Protein AF-A0AAN8CD49-F1 (afdb_monomer_lite)

pLDDT: mean 83.78, std 12.05, range [43.19, 96.75]

Sequence (93 aa):
MSAEDSHWLDWVTKQFESIAGDDKEIDIDEFKTALKVKESFFAERFFALFDSDGSGSISLTELLEALQLLIHGSESDKLHFLFQVYDVDGIKL

Organism: NCBI:txid159716

InterPro domains:
  IPR002048 EF-hand domain [PF13405] (44-69)
  IPR002048 EF-hand domain [PS50222] (38-73)
  IPR011992 EF-hand domain pair [SSF47473] (7-90)
  IPR018247 EF-Hand 1, calcium-binding site [PS00018] (51-63)

Foldseek 3Di:
DDPVVVVVLVVLQVLQCVQCPPVQWHALVSQCVSVVHDDDLLSVQVQCQLPVVVPRTHHPVSVVVVVCCCPVNDPVSVVVSVVSSVPPPVPDD

Secondary structure (DSSP, 8-state):
--HHHHHHHHHHHHHHHHHHTTTT-B-HHHHHHHTT-SS-HHHHHHHHHH-SS-SSSB-HHHHHHHHHHHHH--HHHHHHHHHHHH--S----

Structure (mmCIF, N/CA/C/O backbone):
data_AF-A0AAN8CD49-F1
#
_entry.id   AF-A0AAN8CD49-F1
#
loop_
_atom_site.group_PDB
_atom_site.id
_atom_site.type_symbol
_atom_site.label_atom_id
_atom_site.label_alt_id
_atom_site.label_comp_id
_atom_site.label_asym_id
_atom_site.label_entity_id
_atom_site.label_seq_id
_atom_site.pdbx_PDB_ins_code
_atom_site.Cartn_x
_atom_site.Cartn_y
_atom_site.Cartn_z
_atom_site.occupancy
_atom_site.B_iso_or_equiv
_atom_site.auth_seq_id
_atom_site.auth_comp_id
_atom_site.auth_asym_id
_atom_site.auth_atom_id
_atom_site.pdbx_PDB_model_num
ATOM 1 N N . MET A 1 1 ? 17.819 4.086 -11.812 1.00 58.22 1 MET A N 1
ATOM 2 C CA . MET A 1 1 ? 16.516 3.612 -12.308 1.00 58.22 1 MET A CA 1
ATOM 3 C C . MET A 1 1 ? 16.675 3.199 -13.752 1.00 58.22 1 MET A C 1
ATOM 5 O O . MET A 1 1 ? 17.194 3.979 -14.547 1.00 58.22 1 MET A O 1
ATOM 9 N N . SER A 1 2 ? 16.335 1.951 -14.043 1.00 75.19 2 SER A N 1
ATOM 10 C CA . SER A 1 2 ? 16.288 1.386 -15.388 1.00 75.19 2 SER A CA 1
ATOM 11 C C . SER A 1 2 ? 15.069 1.928 -16.159 1.00 75.19 2 SER A C 1
ATOM 13 O O . SER A 1 2 ? 14.172 2.539 -15.576 1.00 75.19 2 SER A O 1
ATOM 15 N N . ALA A 1 3 ? 15.018 1.719 -17.477 1.00 72.31 3 ALA A N 1
ATOM 16 C CA . ALA A 1 3 ? 13.836 2.070 -18.272 1.00 72.31 3 ALA A CA 1
ATOM 17 C C . ALA A 1 3 ? 12.596 1.235 -17.886 1.00 72.31 3 ALA A C 1
ATOM 19 O O . ALA A 1 3 ? 11.472 1.721 -18.006 1.00 72.31 3 ALA A O 1
ATOM 20 N N . GLU A 1 4 ? 12.796 0.011 -17.386 1.00 73.94 4 GLU A N 1
ATOM 21 C CA . GLU A 1 4 ? 11.723 -0.856 -16.885 1.00 73.94 4 GLU A CA 1
ATOM 22 C C . GLU A 1 4 ? 11.112 -0.293 -15.594 1.00 73.94 4 GLU A C 1
ATOM 24 O O . GLU A 1 4 ? 9.887 -0.253 -15.473 1.00 73.94 4 GLU A O 1
ATOM 29 N N . ASP A 1 5 ? 11.936 0.262 -14.695 1.00 78.31 5 ASP A N 1
ATOM 30 C CA . ASP A 1 5 ? 11.471 0.887 -13.446 1.00 78.31 5 ASP A CA 1
ATOM 31 C C . ASP A 1 5 ? 10.517 2.056 -13.735 1.00 78.31 5 ASP A C 1
ATOM 33 O O . ASP A 1 5 ? 9.517 2.244 -13.047 1.00 78.31 5 ASP A O 1
ATOM 37 N N . SER A 1 6 ? 10.799 2.838 -14.785 1.00 82.19 6 SER A N 1
ATOM 38 C CA . SER A 1 6 ? 9.967 3.987 -15.157 1.00 82.19 6 SER A CA 1
ATOM 39 C C . SER A 1 6 ? 8.585 3.568 -15.656 1.00 82.19 6 SER A C 1
ATOM 41 O O . SER A 1 6 ? 7.604 4.254 -15.379 1.00 82.19 6 SER A O 1
ATOM 43 N N . HIS A 1 7 ? 8.499 2.468 -16.404 1.00 86.69 7 HIS A N 1
ATOM 44 C CA . HIS A 1 7 ? 7.231 1.981 -16.944 1.00 86.69 7 HIS A CA 1
ATOM 45 C C . HIS A 1 7 ? 6.404 1.260 -15.871 1.00 86.69 7 HIS A C 1
ATOM 47 O O . HIS A 1 7 ? 5.175 1.335 -15.874 1.00 86.69 7 HIS A O 1
ATOM 53 N N . TRP A 1 8 ? 7.080 0.595 -14.930 1.00 85.62 8 TRP A N 1
ATOM 54 C CA . TRP A 1 8 ? 6.464 0.030 -13.734 1.00 85.62 8 TRP A CA 1
ATOM 55 C C . TRP A 1 8 ? 5.834 1.116 -12.851 1.00 85.62 8 TRP A C 1
ATOM 57 O O . TRP A 1 8 ? 4.665 1.000 -12.496 1.00 85.62 8 TRP A O 1
ATOM 67 N N . LEU A 1 9 ? 6.565 2.194 -12.545 1.00 86.50 9 LEU A N 1
ATOM 68 C CA . LEU A 1 9 ? 6.065 3.286 -11.699 1.00 86.50 9 LEU A CA 1
ATOM 69 C C . LEU A 1 9 ? 4.854 4.006 -12.306 1.00 86.50 9 LEU A C 1
ATOM 71 O O . LEU A 1 9 ? 3.902 4.312 -11.588 1.00 86.50 9 LEU A O 1
ATOM 75 N N . ASP A 1 10 ? 4.865 4.242 -13.621 1.00 90.56 10 ASP A N 1
ATOM 76 C CA . ASP A 1 10 ? 3.719 4.819 -14.335 1.00 90.56 10 ASP A CA 1
ATOM 77 C C . ASP A 1 10 ? 2.494 3.896 -14.257 1.00 90.56 10 ASP A C 1
ATOM 79 O O . ASP A 1 10 ? 1.380 4.348 -13.989 1.00 90.56 10 ASP A O 1
ATOM 83 N N . TRP A 1 11 ? 2.701 2.587 -14.425 1.00 90.50 11 TRP A N 1
ATOM 84 C CA . TRP A 1 11 ? 1.626 1.610 -14.295 1.00 90.50 11 TRP A CA 1
ATOM 85 C C . TRP A 1 11 ? 1.061 1.558 -12.868 1.00 90.50 11 TRP A C 1
ATOM 87 O O . TRP A 1 11 ? -0.157 1.639 -12.711 1.00 90.50 11 TRP 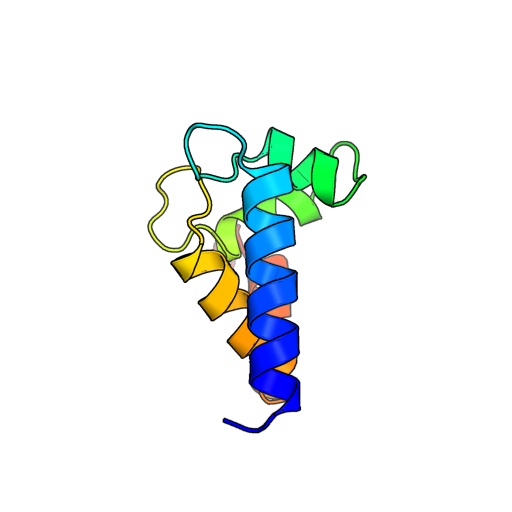A O 1
ATOM 97 N N . VAL A 1 12 ? 1.914 1.484 -11.836 1.00 90.19 12 VAL A N 1
ATOM 98 C CA . VAL A 1 12 ? 1.476 1.447 -10.427 1.00 90.19 12 VAL A CA 1
ATOM 99 C C . VAL A 1 12 ? 0.692 2.702 -10.066 1.00 90.19 12 VAL A C 1
ATOM 101 O O . VAL A 1 12 ? -0.391 2.593 -9.501 1.00 90.19 12 VAL A O 1
ATOM 104 N N . THR A 1 13 ? 1.191 3.880 -10.445 1.00 91.25 13 THR A N 1
ATOM 105 C CA . THR A 1 13 ? 0.509 5.154 -10.171 1.00 91.25 13 THR A CA 1
ATOM 106 C C . THR A 1 13 ? -0.886 5.183 -10.797 1.00 91.25 13 THR A C 1
ATOM 108 O O . THR A 1 13 ? -1.855 5.526 -10.130 1.00 91.25 13 THR A O 1
ATOM 111 N N . LYS A 1 14 ? -1.029 4.733 -12.050 1.00 92.19 14 LYS A N 1
ATOM 112 C CA . LYS A 1 14 ? -2.342 4.660 -12.714 1.00 92.19 14 LYS A CA 1
ATOM 113 C C . LYS A 1 14 ? -3.291 3.661 -12.059 1.00 92.19 14 LYS A C 1
ATOM 115 O O . LYS A 1 14 ? -4.499 3.881 -12.055 1.00 92.19 14 LYS A O 1
ATOM 120 N N . GLN A 1 15 ? -2.776 2.536 -11.559 1.00 92.56 15 GLN A N 1
ATOM 121 C CA . GLN A 1 15 ? -3.604 1.588 -10.812 1.00 92.56 15 GLN A CA 1
ATOM 122 C C . GLN A 1 15 ? -4.056 2.178 -9.479 1.00 92.56 15 GLN A C 1
ATOM 124 O O . GLN A 1 15 ? -5.229 2.046 -9.152 1.00 92.56 15 GLN A O 1
ATOM 129 N N . PHE A 1 16 ? -3.164 2.867 -8.764 1.00 93.62 16 PHE A N 1
ATOM 130 C CA . PHE A 1 16 ? -3.498 3.573 -7.530 1.00 93.62 16 PHE A CA 1
ATOM 131 C C . PHE A 1 16 ? -4.627 4.581 -7.756 1.00 93.62 16 PHE A C 1
ATOM 133 O O . PHE A 1 16 ? -5.662 4.483 -7.110 1.00 93.62 16 PHE A O 1
ATOM 140 N N . GLU A 1 17 ? -4.484 5.473 -8.740 1.00 93.75 17 GLU A N 1
ATOM 141 C CA . GLU A 1 17 ? -5.508 6.477 -9.067 1.00 93.75 17 GLU A CA 1
ATOM 142 C C . GLU A 1 17 ? -6.858 5.846 -9.438 1.00 93.75 17 GLU A C 1
ATOM 144 O O . GLU A 1 17 ? -7.912 6.390 -9.125 1.00 93.75 17 GLU A O 1
ATOM 149 N N . SER A 1 18 ? -6.847 4.678 -10.088 1.00 93.88 18 SER A N 1
ATOM 150 C CA . SER A 1 18 ? -8.081 3.962 -10.422 1.00 93.88 18 SER A CA 1
ATOM 151 C C . SER A 1 18 ? -8.784 3.350 -9.208 1.00 93.88 18 SER A C 1
ATOM 153 O O . SER A 1 18 ? -9.972 3.047 -9.322 1.00 93.88 18 SER A O 1
ATOM 155 N N . ILE A 1 19 ? -8.061 3.083 -8.118 1.00 93.00 19 ILE A N 1
ATOM 156 C CA . ILE A 1 19 ? -8.596 2.449 -6.907 1.00 93.00 19 ILE A CA 1
ATOM 157 C C . ILE A 1 19 ? -9.017 3.518 -5.899 1.00 93.00 19 ILE A C 1
ATOM 159 O O . ILE A 1 19 ? -10.135 3.440 -5.417 1.00 93.00 19 ILE A O 1
ATOM 163 N N . ALA A 1 20 ? -8.152 4.506 -5.657 1.00 93.19 20 ALA A N 1
ATOM 164 C CA . ALA A 1 20 ? -8.327 5.576 -4.674 1.00 93.19 20 ALA A CA 1
ATOM 165 C C . ALA A 1 20 ? -9.393 6.621 -5.055 1.00 93.19 20 ALA A C 1
ATOM 167 O O . ALA A 1 20 ? -9.806 7.445 -4.254 1.00 93.19 20 ALA A O 1
ATOM 168 N N . GLY A 1 21 ? -9.796 6.690 -6.327 1.00 89.94 21 GLY A N 1
ATOM 169 C CA . GLY A 1 21 ? -10.797 7.667 -6.756 1.00 89.94 21 GLY A CA 1
ATOM 170 C C . GLY A 1 21 ? -10.382 9.128 -6.505 1.00 89.94 21 GLY A C 1
ATOM 171 O O . GLY A 1 21 ? -9.283 9.549 -6.875 1.00 89.94 21 GLY A O 1
ATOM 172 N N . ASP A 1 22 ? -11.297 9.931 -5.952 1.00 89.94 22 ASP A N 1
ATOM 173 C CA . ASP A 1 22 ? -11.157 11.393 -5.873 1.00 89.94 22 ASP A CA 1
ATOM 174 C C . ASP A 1 22 ? -10.346 11.886 -4.660 1.00 89.94 22 ASP A C 1
ATOM 176 O O . ASP A 1 22 ? -9.748 12.966 -4.733 1.00 89.94 22 ASP A O 1
ATOM 180 N N . ASP A 1 23 ? -10.331 11.141 -3.550 1.00 91.81 23 ASP A N 1
ATOM 181 C CA . ASP A 1 23 ? -9.634 11.544 -2.318 1.00 91.81 23 ASP A CA 1
ATOM 182 C C . ASP A 1 23 ? -8.138 11.191 -2.333 1.00 91.81 23 ASP A C 1
ATOM 184 O O . ASP A 1 23 ? -7.365 11.802 -1.593 1.00 91.81 23 ASP A O 1
ATOM 188 N N . LYS A 1 24 ? -7.727 10.337 -3.282 1.00 93.38 24 LYS A N 1
ATOM 189 C CA . LYS A 1 24 ? -6.342 9.903 -3.517 1.00 93.38 24 LYS A CA 1
ATOM 190 C C . LYS A 1 24 ? -5.745 9.131 -2.349 1.00 93.38 24 LYS A C 1
ATOM 192 O O . LYS A 1 24 ? -4.525 9.129 -2.190 1.00 93.38 24 LYS A O 1
ATOM 197 N N . GLU A 1 25 ? -6.593 8.459 -1.597 1.00 96.19 25 GLU A N 1
ATOM 198 C CA . GLU A 1 25 ? -6.232 7.526 -0.547 1.00 96.19 25 GLU A CA 1
ATOM 199 C C . GLU A 1 25 ? -6.914 6.189 -0.850 1.00 96.19 25 GLU A C 1
ATOM 201 O O . GLU A 1 25 ? -7.958 6.168 -1.483 1.00 96.19 25 GLU A O 1
ATOM 206 N N . ILE A 1 26 ? -6.312 5.060 -0.471 1.00 96.12 26 ILE A N 1
ATOM 207 C CA . ILE A 1 26 ? -6.981 3.756 -0.597 1.00 96.12 26 ILE A CA 1
ATOM 208 C C . ILE A 1 26 ? -7.481 3.335 0.777 1.00 96.12 26 ILE A C 1
ATOM 210 O O . ILE A 1 26 ? -6.673 3.018 1.653 1.00 96.12 26 ILE A O 1
ATOM 214 N N . ASP A 1 27 ? -8.796 3.273 0.959 1.00 95.31 27 ASP A N 1
ATOM 215 C CA . ASP A 1 27 ? -9.386 2.726 2.178 1.00 95.31 27 ASP A CA 1
ATOM 216 C C . ASP A 1 27 ? -9.419 1.181 2.179 1.00 95.31 27 ASP A C 1
ATOM 218 O O . ASP A 1 27 ? -9.086 0.498 1.202 1.00 95.31 27 ASP A O 1
ATOM 222 N N . ILE A 1 28 ? -9.790 0.586 3.316 1.00 91.88 28 ILE A N 1
ATOM 223 C CA . ILE A 1 28 ? -9.805 -0.876 3.470 1.00 91.88 28 ILE A CA 1
ATOM 224 C C . ILE A 1 28 ? -10.805 -1.572 2.531 1.00 91.88 28 ILE A C 1
ATOM 226 O O . ILE A 1 28 ? -10.564 -2.709 2.105 1.00 91.88 28 ILE A O 1
ATOM 230 N N . ASP A 1 29 ? -11.922 -0.928 2.204 1.00 91.81 29 ASP A N 1
ATOM 231 C CA . ASP A 1 29 ? -12.965 -1.489 1.350 1.00 91.81 29 ASP A CA 1
ATOM 232 C C . ASP A 1 29 ? -12.544 -1.426 -0.124 1.00 91.81 29 ASP A C 1
ATOM 234 O O . ASP A 1 29 ? -12.709 -2.405 -0.867 1.00 91.81 29 ASP A O 1
ATOM 238 N N . GLU A 1 30 ? -11.913 -0.330 -0.534 1.00 93.56 30 GLU A N 1
ATOM 239 C CA . GLU A 1 30 ? -11.261 -0.163 -1.831 1.00 93.56 30 GLU A CA 1
ATOM 240 C C . GLU A 1 30 ? -10.120 -1.165 -2.007 1.00 93.56 30 GLU A C 1
ATOM 242 O O . GLU A 1 30 ? -10.058 -1.864 -3.024 1.00 93.56 30 GLU A O 1
ATOM 247 N N . PHE A 1 31 ? -9.278 -1.340 -0.986 1.00 91.62 31 PHE A N 1
ATOM 248 C CA . PHE A 1 31 ? -8.194 -2.322 -0.982 1.00 91.62 31 PHE A CA 1
ATOM 249 C C . PHE A 1 31 ? -8.712 -3.759 -1.148 1.00 91.62 31 PHE A C 1
ATOM 251 O O . PHE A 1 31 ? -8.249 -4.513 -2.014 1.00 91.62 31 PHE A O 1
ATOM 258 N N . LYS A 1 32 ? -9.725 -4.152 -0.360 1.00 89.75 32 LYS A N 1
ATOM 259 C CA . LYS A 1 32 ? -10.379 -5.472 -0.462 1.00 89.75 32 LYS A CA 1
ATOM 260 C C . LYS A 1 32 ? -10.999 -5.680 -1.848 1.00 89.75 32 LYS A C 1
ATOM 262 O O . LYS A 1 32 ? -10.87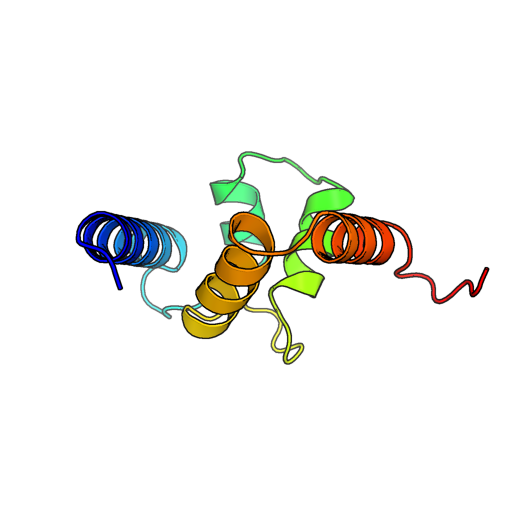2 -6.764 -2.431 1.00 89.75 32 LYS A O 1
ATOM 267 N N . THR A 1 33 ? -11.626 -4.640 -2.397 1.00 89.00 33 THR A N 1
ATOM 268 C CA . THR A 1 33 ? -12.237 -4.656 -3.732 1.00 89.00 33 THR A CA 1
ATOM 269 C C . THR A 1 33 ? -11.187 -4.819 -4.830 1.00 89.00 33 THR A C 1
ATOM 271 O O . THR A 1 33 ? -11.344 -5.686 -5.696 1.00 89.00 33 THR A O 1
ATOM 274 N N . ALA A 1 34 ? -10.090 -4.063 -4.765 1.00 87.31 34 ALA A N 1
ATOM 275 C CA . ALA A 1 34 ? -8.981 -4.128 -5.712 1.00 87.31 34 ALA A CA 1
ATOM 276 C C . ALA A 1 34 ? -8.339 -5.523 -5.749 1.00 87.31 34 ALA A C 1
ATOM 278 O O . ALA A 1 34 ? -8.088 -6.074 -6.824 1.00 87.31 34 ALA A O 1
ATOM 279 N N . LEU A 1 35 ? -8.158 -6.144 -4.581 1.00 83.12 35 LEU A N 1
ATOM 280 C CA . LEU A 1 35 ? -7.633 -7.506 -4.459 1.00 83.12 35 LEU A CA 1
ATOM 281 C C . LEU A 1 35 ? -8.666 -8.599 -4.776 1.00 83.12 35 LEU A C 1
ATOM 283 O O . LEU A 1 35 ? -8.310 -9.777 -4.843 1.00 83.12 35 LEU A O 1
ATOM 287 N N . LYS A 1 36 ? -9.938 -8.237 -4.992 1.00 83.56 36 LYS A N 1
ATOM 288 C CA . LYS A 1 36 ? -11.063 -9.168 -5.198 1.00 83.56 36 LYS A CA 1
ATOM 289 C C . LYS A 1 36 ? -11.180 -10.212 -4.085 1.00 83.56 36 LYS A C 1
ATOM 291 O O . LYS A 1 36 ? -11.592 -11.349 -4.326 1.00 83.56 36 LYS A O 1
ATOM 296 N N . VAL A 1 37 ? -10.836 -9.828 -2.861 1.00 76.62 37 VAL A N 1
ATOM 297 C CA . VAL A 1 37 ? -10.935 -10.683 -1.678 1.00 76.62 37 VAL A CA 1
ATOM 298 C C . VAL A 1 37 ? -12.147 -10.251 -0.862 1.00 76.62 37 VAL A C 1
ATOM 300 O O . VAL A 1 37 ? -12.269 -9.098 -0.467 1.00 76.62 37 VAL A O 1
ATOM 303 N N . LYS A 1 38 ? -13.076 -11.177 -0.607 1.00 60.00 38 LYS A N 1
ATOM 304 C CA . LYS A 1 38 ? -14.160 -10.947 0.357 1.00 60.00 38 LYS A CA 1
ATOM 305 C C . LYS A 1 38 ? -13.676 -11.380 1.729 1.00 60.00 38 LYS A C 1
ATOM 307 O O . LYS A 1 38 ? -13.314 -12.543 1.869 1.00 60.00 38 LYS A O 1
ATOM 312 N N . GLU A 1 39 ? -13.654 -10.443 2.678 1.00 61.75 39 GLU A N 1
ATOM 313 C CA . GLU A 1 39 ? -13.317 -10.662 4.094 1.00 61.75 39 GLU A CA 1
ATOM 314 C C . GLU A 1 39 ? -12.196 -11.684 4.299 1.00 61.75 39 GLU A C 1
ATOM 316 O O . GLU A 1 39 ? -12.380 -12.781 4.824 1.00 61.75 39 GLU A O 1
ATOM 321 N N . SER A 1 40 ? -11.007 -11.326 3.821 1.00 70.56 40 SER A N 1
ATOM 322 C CA . SER A 1 40 ? -9.818 -12.113 4.096 1.00 70.56 40 SER A CA 1
ATOM 323 C C . SER A 1 40 ? -9.170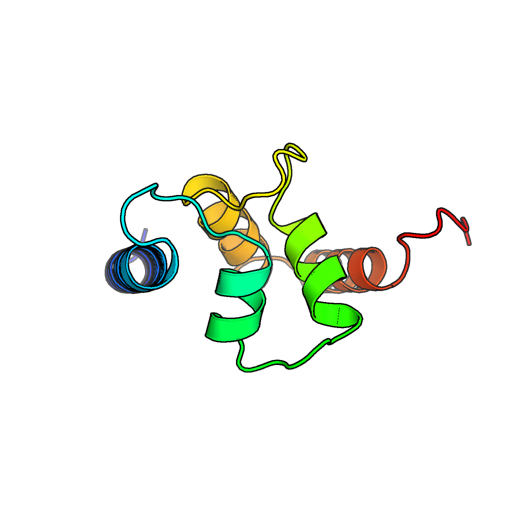 -11.576 5.361 1.00 70.56 40 SER A C 1
ATOM 325 O O . SER A 1 40 ? -8.781 -10.412 5.404 1.00 70.56 40 SER A O 1
ATOM 327 N N . PHE A 1 41 ? -8.986 -12.450 6.348 1.00 74.31 41 PHE A N 1
ATOM 328 C CA . PHE A 1 41 ? -8.106 -12.223 7.498 1.00 74.31 41 PHE A CA 1
ATOM 329 C C . PHE A 1 41 ? -6.740 -11.660 7.080 1.00 74.31 41 PHE A C 1
ATOM 331 O O . PHE A 1 41 ? -6.149 -10.853 7.785 1.00 74.31 41 PHE A O 1
ATOM 338 N N . PHE A 1 42 ? -6.254 -12.041 5.897 1.00 77.44 42 PHE A N 1
ATOM 339 C CA . PHE A 1 42 ? -5.017 -11.502 5.356 1.00 77.44 42 PHE A CA 1
ATOM 340 C C . PHE A 1 42 ? -5.175 -10.074 4.831 1.00 77.44 42 PHE A C 1
ATOM 342 O O . PHE A 1 42 ? -4.245 -9.300 4.984 1.00 77.44 42 PHE A O 1
ATOM 349 N N . ALA A 1 43 ? -6.317 -9.691 4.251 1.00 84.44 43 ALA A N 1
ATOM 350 C CA . ALA A 1 43 ? -6.490 -8.363 3.655 1.00 84.44 43 ALA A CA 1
ATOM 351 C C . ALA A 1 43 ? -6.306 -7.240 4.680 1.00 84.44 43 ALA A C 1
ATOM 353 O O . ALA A 1 43 ? -5.587 -6.293 4.403 1.00 84.44 43 ALA A O 1
ATOM 354 N N . GLU A 1 44 ? -6.88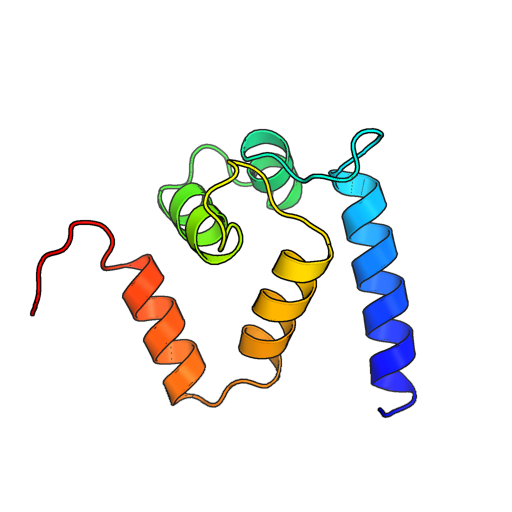6 -7.381 5.871 1.00 85.94 44 GLU A N 1
ATOM 355 C CA . GLU A 1 44 ? -6.740 -6.389 6.949 1.00 85.94 44 GLU A CA 1
ATOM 356 C C . GLU A 1 44 ? -5.304 -6.309 7.463 1.00 85.94 44 GLU A C 1
ATOM 358 O O . GLU A 1 44 ? -4.805 -5.234 7.776 1.00 85.94 44 GLU A O 1
ATOM 363 N N . ARG A 1 45 ? -4.604 -7.442 7.486 1.00 84.56 45 ARG A N 1
ATOM 364 C CA . ARG A 1 45 ? -3.206 -7.494 7.911 1.00 84.56 45 ARG A CA 1
ATOM 365 C C . ARG A 1 45 ? -2.262 -6.917 6.868 1.00 84.56 45 ARG A C 1
ATOM 367 O O . ARG A 1 45 ? -1.365 -6.169 7.219 1.00 84.56 45 ARG A O 1
ATOM 374 N N . PHE A 1 46 ? -2.476 -7.226 5.591 1.00 85.56 46 PHE A N 1
ATOM 375 C CA . PHE A 1 46 ? -1.745 -6.593 4.497 1.00 85.56 46 PHE A CA 1
ATOM 376 C C . PHE A 1 46 ? -2.002 -5.090 4.475 1.00 85.56 46 PHE A C 1
ATOM 378 O O . PHE A 1 46 ? -1.052 -4.335 4.335 1.00 85.56 46 PHE A O 1
ATOM 385 N N . PHE A 1 47 ? -3.247 -4.663 4.677 1.00 90.50 47 PHE A N 1
ATOM 386 C CA . PHE A 1 47 ? -3.588 -3.249 4.761 1.00 90.50 47 PHE A CA 1
ATOM 387 C C . PHE A 1 47 ? -2.807 -2.550 5.876 1.00 90.50 47 PHE A C 1
ATOM 389 O O . PHE A 1 47 ? -2.126 -1.572 5.607 1.00 90.50 47 PHE A O 1
ATOM 396 N N . ALA A 1 48 ? -2.799 -3.114 7.088 1.00 89.25 48 ALA A N 1
ATOM 397 C CA . ALA A 1 48 ? -2.057 -2.561 8.223 1.00 89.25 48 ALA A CA 1
ATOM 398 C C . ALA A 1 48 ? -0.528 -2.532 8.032 1.00 89.25 48 ALA A C 1
ATOM 400 O O . ALA A 1 48 ? 0.163 -1.813 8.742 1.00 89.25 48 ALA A O 1
ATOM 401 N N . LEU A 1 49 ? 0.025 -3.330 7.111 1.00 87.50 49 LEU A N 1
ATOM 402 C CA . LEU A 1 49 ? 1.448 -3.247 6.758 1.00 87.50 49 LEU A CA 1
ATOM 403 C C . LEU A 1 49 ? 1.746 -2.168 5.721 1.00 87.50 49 LEU A C 1
ATOM 405 O O . LEU A 1 49 ? 2.901 -1.776 5.584 1.00 87.50 49 LEU A O 1
ATOM 409 N N . PHE A 1 50 ? 0.739 -1.751 4.957 1.00 90.50 50 PHE A N 1
ATOM 410 C CA . PHE A 1 50 ? 0.868 -0.687 3.971 1.00 90.50 50 PHE A CA 1
ATOM 411 C C . PHE A 1 50 ? 0.570 0.664 4.633 1.00 90.50 50 PHE A C 1
ATOM 413 O O . PHE A 1 50 ? 1.347 1.585 4.435 1.00 90.50 50 PHE A O 1
ATOM 420 N N . ASP A 1 51 ? -0.474 0.751 5.463 1.00 93.81 51 ASP A N 1
ATOM 421 C CA . ASP A 1 51 ? -0.812 1.908 6.308 1.00 93.81 51 ASP A CA 1
ATOM 422 C C . ASP A 1 51 ? 0.193 2.037 7.467 1.00 93.81 51 ASP A C 1
ATOM 424 O O . ASP A 1 51 ? -0.009 1.557 8.586 1.00 93.81 51 ASP A O 1
ATOM 428 N N . SER A 1 52 ? 1.348 2.612 7.151 1.00 90.44 52 SER A N 1
ATOM 429 C CA . SER A 1 52 ? 2.511 2.680 8.032 1.00 90.44 52 SER A CA 1
ATOM 430 C C . SER A 1 52 ? 2.355 3.731 9.128 1.00 90.44 52 SER A C 1
ATOM 432 O O . SER A 1 52 ? 2.959 3.606 10.200 1.00 90.44 52 SER A O 1
ATOM 434 N N . ASP A 1 53 ? 1.554 4.763 8.860 1.00 93.44 53 ASP A N 1
ATOM 435 C CA . ASP A 1 53 ? 1.266 5.840 9.797 1.00 93.44 53 ASP A CA 1
ATOM 436 C C . ASP A 1 53 ? -0.005 5.600 10.632 1.00 93.44 53 ASP A C 1
ATOM 438 O O . ASP A 1 53 ? -0.208 6.279 11.646 1.00 93.44 53 ASP A O 1
ATOM 442 N N . GLY A 1 54 ? -0.801 4.584 10.284 1.00 92.50 54 GLY A N 1
ATOM 443 C CA . GLY A 1 54 ? -2.021 4.208 10.992 1.00 92.50 54 GLY A CA 1
ATOM 444 C C . GLY A 1 54 ? -3.173 5.180 10.746 1.00 92.50 54 GLY A C 1
ATOM 445 O O . GLY A 1 54 ? -4.031 5.345 11.623 1.00 92.50 54 GLY A O 1
ATOM 446 N N . SER A 1 55 ? -3.176 5.862 9.601 1.00 94.88 55 SER A N 1
ATOM 447 C CA . SER A 1 55 ? -4.215 6.808 9.190 1.00 94.88 55 SER A CA 1
ATOM 448 C C . SER A 1 55 ? -5.565 6.137 8.925 1.00 94.88 55 SER A C 1
ATOM 450 O O . SER A 1 55 ? -6.603 6.802 8.994 1.00 94.88 55 SER A O 1
ATOM 452 N N . GLY A 1 56 ? -5.576 4.823 8.681 1.00 94.31 56 GLY A N 1
ATOM 453 C CA . GLY A 1 56 ? -6.744 4.084 8.210 1.00 94.31 56 GLY A CA 1
ATOM 454 C C . GLY A 1 56 ? -6.921 4.136 6.690 1.00 94.31 56 GLY A C 1
ATOM 455 O O . GLY A 1 56 ? -7.965 3.712 6.193 1.00 94.31 56 GLY A O 1
ATOM 456 N N . SER A 1 57 ? -5.914 4.628 5.971 1.00 96.38 57 SER A N 1
ATOM 457 C CA . SER A 1 57 ? -5.842 4.749 4.513 1.00 96.38 57 SER A CA 1
ATOM 458 C C . SER A 1 57 ? -4.429 4.429 4.029 1.00 96.38 57 SER A C 1
ATOM 460 O O . SER A 1 57 ? -3.482 4.501 4.800 1.00 96.38 57 SER A O 1
ATOM 462 N N . ILE A 1 58 ? -4.276 4.070 2.756 1.00 96.50 58 ILE A N 1
ATOM 463 C CA . ILE A 1 58 ? -2.964 3.876 2.134 1.00 96.50 58 ILE A CA 1
ATOM 464 C C . ILE A 1 58 ? -2.728 4.985 1.118 1.00 96.50 58 ILE A C 1
ATOM 466 O O . ILE A 1 58 ? -3.393 5.039 0.077 1.00 96.50 58 ILE A O 1
ATOM 470 N N . SER A 1 59 ? -1.698 5.783 1.370 1.00 96.75 59 SER A N 1
ATOM 471 C CA . SER A 1 59 ? -1.241 6.803 0.434 1.00 96.75 59 SER A CA 1
ATOM 472 C C . SER A 1 59 ? -0.418 6.202 -0.713 1.00 96.75 59 SER A C 1
ATOM 474 O O . SER A 1 59 ? 0.127 5.095 -0.634 1.00 96.75 59 SER A O 1
ATOM 476 N N . LEU A 1 60 ? -0.247 6.955 -1.808 1.00 94.25 60 LEU A N 1
ATOM 477 C CA . LEU A 1 60 ? 0.606 6.518 -2.924 1.00 94.25 60 LEU A CA 1
ATOM 478 C C . LEU A 1 60 ? 2.050 6.246 -2.468 1.00 94.25 60 LEU A C 1
ATOM 480 O O . LEU A 1 60 ? 2.694 5.321 -2.963 1.00 94.25 60 LEU A O 1
ATOM 484 N N . THR A 1 61 ? 2.562 7.056 -1.539 1.00 94.38 61 THR A N 1
ATOM 485 C CA . THR A 1 61 ? 3.923 6.911 -1.007 1.00 94.38 61 THR A CA 1
ATOM 486 C C . THR A 1 61 ? 4.070 5.584 -0.276 1.00 94.38 61 THR A C 1
ATOM 488 O O . THR A 1 61 ? 4.966 4.808 -0.600 1.00 94.38 61 THR A O 1
ATOM 491 N N . GLU A 1 62 ? 3.149 5.288 0.634 1.00 95.25 62 GLU A N 1
ATOM 492 C CA . GLU A 1 62 ? 3.131 4.046 1.405 1.00 95.25 62 GLU A CA 1
ATOM 493 C C . GLU A 1 62 ? 3.002 2.810 0.518 1.00 95.25 62 GLU A C 1
ATOM 495 O O . GLU A 1 62 ? 3.747 1.838 0.673 1.00 95.25 62 GLU A O 1
ATOM 500 N N . LEU A 1 63 ? 2.131 2.873 -0.495 1.00 92.50 63 LEU A N 1
ATOM 501 C CA . LEU A 1 63 ? 2.012 1.806 -1.481 1.00 92.50 63 LEU A CA 1
ATOM 502 C C . LEU A 1 63 ? 3.344 1.560 -2.208 1.00 92.50 63 LEU A C 1
ATOM 504 O O . LEU A 1 63 ? 3.766 0.413 -2.380 1.00 92.50 63 LEU A O 1
ATOM 508 N N . LEU A 1 64 ? 4.014 2.623 -2.660 1.00 90.75 64 LEU A N 1
ATOM 509 C CA . LEU A 1 64 ? 5.282 2.513 -3.382 1.00 90.75 64 LEU A CA 1
ATOM 510 C C . LEU A 1 64 ? 6.413 1.987 -2.497 1.00 90.75 64 LEU A C 1
ATOM 512 O O . LEU A 1 64 ? 7.246 1.222 -2.986 1.00 90.75 64 LEU A O 1
ATOM 516 N N . GLU A 1 65 ? 6.465 2.386 -1.231 1.00 89.38 65 GLU A N 1
ATOM 517 C CA . GLU A 1 65 ? 7.452 1.899 -0.264 1.00 89.38 65 GLU A CA 1
ATOM 518 C C . GLU A 1 65 ? 7.247 0.409 0.033 1.00 89.38 65 GLU A C 1
ATOM 520 O O . GLU A 1 65 ? 8.190 -0.383 -0.093 1.00 89.38 65 GLU A O 1
ATOM 525 N N . ALA A 1 66 ? 6.006 -0.004 0.308 1.00 87.19 66 ALA A N 1
ATOM 526 C CA . ALA A 1 66 ? 5.658 -1.403 0.538 1.00 87.19 66 ALA A CA 1
ATOM 527 C C . ALA A 1 66 ? 5.972 -2.284 -0.686 1.00 87.19 66 ALA A C 1
ATOM 529 O O . ALA A 1 66 ? 6.594 -3.344 -0.564 1.00 87.19 66 ALA A O 1
ATOM 530 N N . LEU A 1 67 ? 5.614 -1.838 -1.897 1.00 86.62 67 LEU A N 1
ATOM 531 C CA . LEU A 1 67 ? 5.914 -2.568 -3.134 1.00 86.62 67 LEU A CA 1
ATOM 532 C C . LEU A 1 67 ? 7.415 -2.642 -3.422 1.00 86.62 67 LEU A C 1
ATOM 534 O O . LEU A 1 67 ? 7.896 -3.677 -3.886 1.00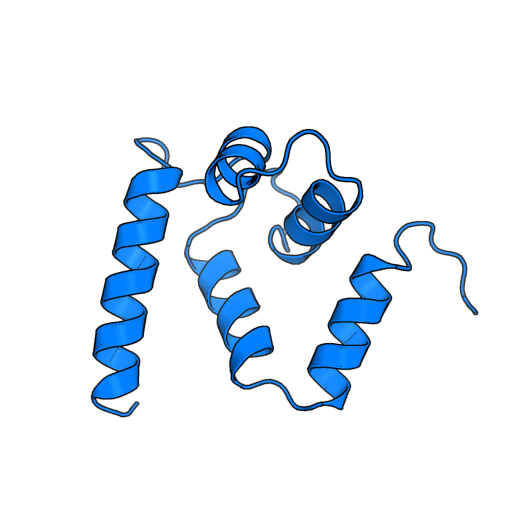 86.62 67 LEU A O 1
ATOM 538 N N . GLN A 1 68 ? 8.176 -1.582 -3.142 1.00 84.75 68 GLN A N 1
ATOM 539 C CA . GLN A 1 68 ? 9.631 -1.614 -3.290 1.00 84.75 68 GLN A CA 1
ATOM 540 C C . GLN A 1 68 ? 10.256 -2.677 -2.391 1.00 84.75 68 GLN A C 1
ATOM 542 O O . GLN A 1 68 ? 11.083 -3.452 -2.878 1.00 84.75 68 GLN A O 1
ATOM 547 N N . LEU A 1 69 ? 9.820 -2.766 -1.132 1.00 81.81 69 LEU A N 1
ATOM 548 C CA . LEU A 1 69 ? 10.267 -3.800 -0.202 1.00 81.81 69 LEU A CA 1
ATOM 549 C C . LEU A 1 69 ? 9.880 -5.201 -0.693 1.00 81.81 69 LEU A C 1
ATOM 551 O O . LEU A 1 69 ? 10.706 -6.108 -0.678 1.00 81.81 69 LEU A O 1
ATOM 555 N N . LEU A 1 70 ? 8.663 -5.395 -1.201 1.00 78.31 70 LEU A N 1
ATOM 556 C CA . LEU A 1 70 ? 8.226 -6.705 -1.696 1.00 78.31 70 LEU A CA 1
ATOM 557 C C . LEU A 1 70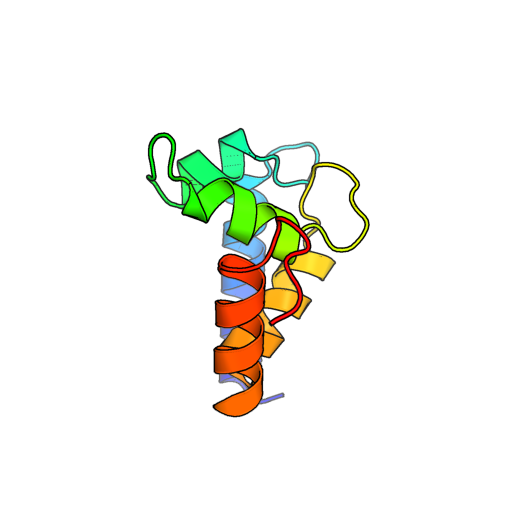 ? 8.943 -7.144 -2.981 1.00 78.31 70 LEU A C 1
ATOM 559 O O . LEU A 1 70 ? 9.202 -8.333 -3.166 1.00 78.31 70 LEU A O 1
ATOM 563 N N . ILE A 1 71 ? 9.273 -6.216 -3.877 1.00 79.69 71 ILE A N 1
ATOM 564 C CA . ILE A 1 71 ? 9.905 -6.536 -5.164 1.00 79.69 71 ILE A CA 1
ATOM 565 C C . ILE A 1 71 ? 11.418 -6.696 -4.997 1.00 79.69 71 ILE A C 1
ATOM 567 O O . ILE A 1 71 ? 11.987 -7.690 -5.457 1.00 79.69 71 ILE A O 1
ATOM 571 N N . HIS A 1 72 ? 12.057 -5.752 -4.304 1.00 80.38 72 HIS A N 1
ATOM 572 C CA . HIS A 1 72 ? 13.515 -5.646 -4.202 1.00 80.38 72 HIS A CA 1
ATOM 573 C C . HIS A 1 72 ? 14.079 -6.131 -2.866 1.00 80.38 72 HIS A C 1
ATOM 575 O O . HIS A 1 72 ? 15.297 -6.238 -2.729 1.00 80.38 72 HIS A O 1
ATOM 581 N N . GLY A 1 73 ? 13.223 -6.439 -1.893 1.00 80.69 73 GLY A N 1
ATOM 582 C CA . GLY A 1 73 ? 13.642 -6.997 -0.616 1.00 80.69 73 GLY A CA 1
ATOM 583 C C . GLY A 1 73 ? 14.308 -8.356 -0.780 1.00 80.69 73 GLY A C 1
ATOM 584 O O . GLY A 1 73 ? 13.965 -9.166 -1.655 1.00 80.69 73 GLY A O 1
ATOM 585 N N . SER A 1 74 ? 15.269 -8.606 0.101 1.00 87.88 74 SER A N 1
ATOM 586 C CA . SER A 1 74 ? 15.912 -9.904 0.252 1.00 87.88 74 SER A CA 1
ATOM 587 C C . SER A 1 74 ? 14.901 -10.982 0.661 1.00 87.88 74 SER A C 1
ATOM 589 O O . SER A 1 74 ? 13.782 -10.697 1.093 1.00 87.88 74 SER A O 1
ATOM 591 N N . GLU A 1 75 ? 15.291 -12.254 0.565 1.00 88.19 75 GLU A N 1
ATOM 592 C CA . GLU A 1 75 ? 14.471 -13.357 1.087 1.00 88.19 75 GLU A CA 1
ATOM 593 C C . GLU A 1 75 ? 14.158 -13.171 2.579 1.00 88.19 75 GLU A C 1
ATOM 595 O O . GLU A 1 75 ? 13.039 -13.448 3.007 1.00 88.19 75 GLU A O 1
ATOM 600 N N . SER A 1 76 ? 15.107 -12.633 3.355 1.00 87.69 76 SER A N 1
ATOM 601 C CA . SER A 1 76 ? 14.894 -12.271 4.758 1.00 87.69 76 SER A CA 1
ATOM 602 C C . SER A 1 76 ? 13.871 -11.153 4.939 1.00 87.69 76 SER A C 1
ATOM 604 O O . SER A 1 76 ? 13.044 -11.266 5.838 1.00 87.69 76 SER A O 1
ATOM 606 N N . ASP A 1 77 ? 13.870 -10.123 4.088 1.00 83.50 77 ASP A N 1
ATOM 607 C CA . ASP A 1 77 ? 12.895 -9.024 4.183 1.00 83.50 77 ASP A CA 1
ATOM 608 C C . ASP A 1 77 ? 11.485 -9.528 3.868 1.00 83.50 77 ASP A C 1
ATOM 610 O O . ASP A 1 77 ? 10.532 -9.232 4.583 1.00 83.50 77 ASP A O 1
ATOM 614 N N . LYS A 1 78 ? 11.363 -10.381 2.845 1.00 82.81 78 LYS A N 1
ATOM 615 C CA . LYS A 1 78 ? 10.099 -11.030 2.473 1.00 82.81 78 LYS A CA 1
ATOM 616 C C . LYS A 1 78 ? 9.590 -11.959 3.572 1.00 82.81 78 LYS A C 1
ATOM 618 O O . LYS A 1 78 ? 8.399 -11.963 3.869 1.00 82.81 78 LYS A O 1
ATOM 623 N N . LEU A 1 79 ? 10.479 -12.741 4.187 1.00 84.12 79 LEU A N 1
ATOM 624 C CA . LEU A 1 79 ? 10.131 -13.594 5.324 1.00 84.12 79 LEU A CA 1
ATOM 625 C C . LEU A 1 79 ? 9.703 -12.762 6.532 1.00 84.12 79 LEU A C 1
ATOM 627 O O . LEU A 1 79 ? 8.695 -13.090 7.148 1.00 84.12 79 LEU A O 1
ATOM 631 N N . HIS A 1 80 ? 10.424 -11.686 6.852 1.00 83.00 80 HIS A N 1
ATOM 632 C CA . HIS A 1 80 ? 10.068 -10.787 7.946 1.00 83.00 80 HIS A CA 1
ATOM 633 C C . HIS A 1 80 ? 8.693 -10.157 7.720 1.00 83.00 80 HIS A C 1
ATOM 635 O O . HIS A 1 80 ? 7.844 -10.219 8.604 1.00 83.00 80 HIS A O 1
ATOM 641 N N . PHE A 1 81 ? 8.441 -9.662 6.508 1.00 81.31 81 PHE A N 1
ATOM 642 C CA . PHE A 1 81 ? 7.141 -9.143 6.102 1.00 81.31 81 PHE A CA 1
ATOM 643 C C . PHE A 1 81 ? 6.028 -10.188 6.293 1.00 81.31 81 PHE A C 1
ATOM 645 O O . PHE A 1 81 ? 4.999 -9.906 6.901 1.00 81.31 81 PHE A O 1
ATOM 652 N N . LEU A 1 82 ? 6.242 -11.432 5.847 1.00 79.69 82 LEU A N 1
ATOM 653 C CA . LEU A 1 82 ? 5.276 -12.512 6.066 1.00 79.69 82 LEU A CA 1
ATOM 654 C C . LEU A 1 82 ? 5.067 -12.797 7.558 1.00 79.69 82 LEU A C 1
ATOM 656 O O . LEU A 1 82 ? 3.931 -13.004 7.966 1.00 79.69 82 LEU A O 1
ATOM 660 N N . PHE A 1 83 ? 6.115 -12.771 8.384 1.00 83.00 83 PHE A N 1
ATOM 661 C CA . PHE A 1 83 ? 5.962 -12.909 9.834 1.00 83.00 83 PHE A CA 1
ATOM 662 C C . PHE A 1 83 ? 5.115 -11.789 10.436 1.00 83.00 83 PHE A C 1
ATOM 664 O O . PHE A 1 83 ? 4.267 -12.086 11.269 1.00 83.00 83 PHE A O 1
ATOM 671 N N . GLN A 1 84 ? 5.260 -10.545 9.976 1.00 78.31 84 GLN A N 1
ATOM 672 C CA . GLN A 1 84 ? 4.415 -9.432 10.420 1.00 78.31 84 GLN A CA 1
ATOM 673 C C . GLN A 1 84 ? 2.947 -9.618 10.001 1.00 78.31 84 GLN A C 1
ATOM 675 O O . GLN A 1 84 ? 2.045 -9.300 10.768 1.00 78.31 84 GLN A O 1
ATOM 680 N N . VAL A 1 85 ? 2.683 -10.235 8.841 1.00 77.75 85 VAL A N 1
ATOM 681 C CA . VAL A 1 85 ? 1.322 -10.669 8.468 1.00 77.75 85 VAL A CA 1
ATOM 682 C C . VAL A 1 85 ? 0.787 -11.744 9.429 1.00 77.75 85 VAL A C 1
ATOM 684 O O . VAL A 1 85 ? -0.423 -11.883 9.570 1.00 77.75 85 VAL A O 1
ATOM 687 N N . TYR A 1 86 ? 1.626 -12.537 10.100 1.00 71.38 86 TYR A N 1
ATOM 688 C CA . TYR A 1 86 ? 1.171 -13.559 11.056 1.00 71.38 86 TYR A CA 1
ATOM 689 C C . TYR A 1 86 ? 1.084 -13.050 12.505 1.00 71.38 86 TYR A C 1
ATOM 691 O O . TYR A 1 86 ? 0.142 -13.432 13.207 1.00 71.38 86 TYR A O 1
ATOM 699 N N . ASP A 1 87 ? 1.996 -12.181 12.934 1.00 71.00 87 ASP A N 1
ATOM 700 C CA . ASP A 1 87 ? 2.164 -11.717 14.317 1.00 71.00 87 ASP A CA 1
ATOM 701 C C . ASP A 1 87 ? 1.649 -10.282 14.513 1.00 71.00 87 ASP A C 1
ATOM 703 O O . ASP A 1 87 ? 2.409 -9.318 14.532 1.00 71.00 87 ASP A O 1
ATOM 707 N N . VAL A 1 88 ? 0.329 -10.144 14.650 1.00 56.06 88 VAL A N 1
ATOM 708 C CA . VAL A 1 88 ? -0.329 -8.857 14.961 1.00 56.06 88 VAL A CA 1
ATOM 709 C C . VAL A 1 88 ? -0.952 -8.867 16.368 1.00 56.06 88 VAL A C 1
ATOM 711 O O . VAL A 1 88 ? -1.362 -7.832 16.881 1.00 56.06 88 VAL A O 1
ATOM 714 N N . ASP A 1 89 ? -0.944 -10.021 17.046 1.00 56.66 89 ASP A N 1
ATOM 715 C CA . ASP A 1 89 ? -1.473 -10.170 18.411 1.00 56.66 89 ASP A CA 1
ATOM 716 C C . ASP A 1 89 ? -0.407 -9.898 19.496 1.00 56.66 89 ASP A C 1
ATOM 718 O O . ASP A 1 89 ? -0.676 -10.034 20.691 1.00 56.66 89 ASP A O 1
ATOM 722 N N . GLY A 1 90 ? 0.817 -9.515 19.110 1.00 50.66 90 GLY A N 1
ATOM 723 C CA . GLY A 1 90 ? 1.900 -9.216 20.050 1.00 50.66 90 GLY A CA 1
ATOM 724 C C . GLY A 1 90 ? 2.370 -10.432 20.854 1.00 50.66 90 GLY A C 1
ATOM 725 O O . GLY A 1 90 ? 2.944 -10.272 21.939 1.00 50.66 90 GLY A O 1
ATOM 726 N N . ILE A 1 91 ? 2.148 -11.651 20.351 1.00 50.34 91 ILE A N 1
ATOM 727 C CA . ILE A 1 91 ? 2.693 -12.857 20.972 1.00 50.34 91 ILE A CA 1
ATOM 728 C C . ILE A 1 91 ? 4.121 -13.007 20.465 1.00 50.34 91 ILE A C 1
ATOM 730 O O . ILE A 1 91 ? 4.392 -13.710 19.496 1.00 50.34 91 ILE A O 1
ATOM 734 N N . LYS A 1 92 ? 5.042 -12.353 21.184 1.00 43.19 92 LYS A N 1
ATOM 735 C CA . LYS A 1 92 ? 6.470 -12.679 21.142 1.00 43.19 92 LYS A CA 1
ATOM 736 C C . LYS A 1 92 ? 6.635 -14.199 21.194 1.00 43.19 92 LYS A C 1
ATOM 738 O O . LYS A 1 92 ? 6.300 -14.811 22.212 1.00 43.19 92 LYS A O 1
ATOM 743 N N . LEU A 1 93 ? 7.166 -14.775 20.120 1.00 43.38 93 LEU A N 1
ATOM 744 C CA . LEU A 1 93 ? 7.870 -16.055 20.186 1.00 43.38 93 LEU A CA 1
ATOM 745 C C . LEU A 1 93 ? 9.200 -15.880 20.931 1.00 43.38 93 LEU A C 1
ATOM 747 O O . LEU A 1 93 ? 9.850 -14.822 20.754 1.00 43.38 93 LEU A O 1
#

Radius of gyration: 14.08 Å; chains: 1; bounding box: 31×28×39 Å